Protein AF-A0A932PUM2-F1 (afdb_monomer)

Secondary structure (DSSP, 8-state):
-B-TTSPBEEE-B----HHHHHHHHHH-TT---S-TT-BS--S--PPPHHHHHHHHHHHHHHHTS-HHHHHHHTS-GGGTTS----HHHHHHHHHHHH-S--EEE---EEE--SSS--HHHHHHTT-SEEE--HHHHHHHHTT-

Foldseek 3Di:
DAPPVRQDEQAWDQDDDPLAQQLLCQQPVVQHDLDNRTALPDPDDDDDPVLVVVSQVRSCVVPVDGNVVSSVVSFDPVCPVPCNHDPRRNSVSSCVVPHPSYDYDHFAEEEDLDPDDDVVVVVVVPGPYYHYDVVSPVVVVVVD

Sequence (144 aa):
FMNGMGIPYFTIGTNDTKEYFDHAAKVLPELHRVRKEESGIVHHMLFQRVILEDLFALISQQHHCLPWQALCRCIDLQEIYKSCLSEYELYFNFVALRTAQRIPRRLRWTEVIPEVPDPKLYKRLGYDFIASQEWYRKWCKDRA

Structure (mmCIF, N/CA/C/O backbone):
data_AF-A0A932PUM2-F1
#
_entry.id   AF-A0A932PUM2-F1
#
loop_
_atom_site.group_PDB
_atom_site.id
_atom_site.type_symbol
_atom_site.label_atom_id
_atom_site.label_alt_id
_atom_site.label_comp_id
_atom_site.label_asym_id
_atom_site.label_entity_id
_atom_site.label_seq_id
_atom_site.pdbx_PDB_ins_code
_atom_site.Cartn_x
_atom_site.Cartn_y
_atom_site.Cartn_z
_atom_site.occupancy
_atom_site.B_iso_or_equiv
_atom_site.auth_seq_id
_atom_site.auth_comp_id
_atom_site.auth_asym_id
_atom_site.auth_atom_id
_atom_site.pdbx_PDB_model_num
ATOM 1 N N . PHE A 1 1 ? -1.808 -8.614 -16.681 1.00 69.38 1 PHE A N 1
ATOM 2 C CA . PHE A 1 1 ? -1.960 -8.167 -15.280 1.00 69.38 1 PHE A CA 1
ATOM 3 C C . PHE A 1 1 ? -2.730 -9.149 -14.412 1.00 69.38 1 PHE A C 1
ATOM 5 O O . PHE A 1 1 ? -2.469 -9.201 -13.221 1.00 69.38 1 PHE A O 1
ATOM 12 N N . MET A 1 2 ? -3.609 -9.966 -14.991 1.00 77.75 2 MET A N 1
ATOM 13 C CA . MET A 1 2 ? -4.204 -11.127 -14.330 1.00 77.75 2 MET A CA 1
ATOM 14 C C . MET A 1 2 ? -3.733 -12.413 -15.020 1.00 77.75 2 MET A C 1
ATOM 16 O O . MET A 1 2 ? -3.186 -12.344 -16.126 1.00 77.75 2 MET A O 1
ATOM 20 N N . ASN A 1 3 ? -3.902 -13.562 -14.371 1.00 79.31 3 ASN A N 1
ATOM 21 C CA . ASN A 1 3 ? -3.772 -14.867 -15.018 1.00 79.31 3 ASN A CA 1
ATOM 22 C C . ASN A 1 3 ? -5.046 -15.206 -15.826 1.00 79.31 3 ASN A C 1
ATOM 24 O O . ASN A 1 3 ? -6.008 -14.438 -15.835 1.00 79.31 3 ASN A O 1
ATOM 28 N N . GLY A 1 4 ? -5.073 -16.370 -16.483 1.00 81.19 4 GLY A N 1
ATOM 29 C CA . GLY A 1 4 ? -6.238 -16.832 -17.256 1.00 81.19 4 GLY A CA 1
ATOM 30 C C . GLY A 1 4 ? -7.522 -17.056 -16.439 1.00 81.19 4 GLY A C 1
ATOM 31 O O . GLY A 1 4 ? -8.572 -17.275 -17.026 1.00 81.19 4 GLY A O 1
ATOM 32 N N . MET A 1 5 ? -7.449 -16.978 -15.106 1.00 80.19 5 MET A N 1
ATOM 33 C CA . MET A 1 5 ? -8.583 -17.098 -14.182 1.00 80.19 5 MET A CA 1
ATOM 34 C C . MET A 1 5 ? -9.028 -15.740 -13.608 1.00 80.19 5 MET A C 1
ATOM 36 O O . MET A 1 5 ? -9.852 -15.703 -12.702 1.00 80.19 5 MET A O 1
ATOM 40 N N . GLY A 1 6 ? -8.465 -14.621 -14.079 1.00 75.94 6 GLY A N 1
ATOM 41 C CA . GLY A 1 6 ? -8.797 -13.284 -13.571 1.00 75.94 6 GLY A CA 1
ATOM 42 C C . GLY A 1 6 ? -8.134 -12.921 -12.235 1.00 75.94 6 GLY A C 1
ATOM 43 O O . GLY A 1 6 ? -8.404 -11.854 -11.694 1.00 75.94 6 GLY A O 1
ATOM 44 N N . ILE A 1 7 ? -7.228 -13.754 -11.709 1.00 75.00 7 ILE A N 1
ATOM 45 C CA . ILE A 1 7 ? -6.497 -13.450 -10.470 1.00 75.00 7 ILE A CA 1
ATOM 46 C C . ILE A 1 7 ? -5.353 -12.480 -10.791 1.00 75.00 7 ILE A C 1
ATOM 48 O O . ILE A 1 7 ? -4.534 -12.789 -11.667 1.00 75.00 7 ILE A O 1
ATOM 52 N N . PRO A 1 8 ? -5.248 -11.325 -10.112 1.00 76.25 8 PRO A N 1
ATOM 53 C CA . PRO A 1 8 ? -4.204 -10.355 -10.398 1.00 76.25 8 PRO A CA 1
ATOM 54 C C . PRO A 1 8 ? -2.823 -10.822 -9.938 1.00 76.25 8 PRO A C 1
ATOM 56 O O . PRO A 1 8 ? -2.639 -11.418 -8.873 1.00 76.25 8 PRO A O 1
ATOM 59 N N . TYR A 1 9 ? -1.828 -10.485 -10.753 1.00 79.25 9 TYR A N 1
ATOM 60 C CA . TYR A 1 9 ? -0.428 -10.562 -10.377 1.00 79.25 9 TYR A CA 1
ATOM 61 C C . TYR A 1 9 ? -0.049 -9.323 -9.576 1.00 79.25 9 TYR A C 1
ATOM 63 O O . TYR A 1 9 ? -0.185 -8.198 -10.060 1.00 79.25 9 TYR A O 1
ATOM 71 N N . PHE A 1 10 ? 0.481 -9.544 -8.379 1.00 80.06 10 PHE A N 1
ATOM 72 C CA . PHE A 1 10 ? 1.031 -8.483 -7.547 1.00 80.06 10 PHE A CA 1
ATOM 73 C C . PHE A 1 10 ? 2.524 -8.394 -7.798 1.00 80.06 10 PHE A C 1
ATOM 75 O O . PHE A 1 10 ? 3.262 -9.332 -7.488 1.00 80.06 10 PHE A O 1
ATOM 82 N N . THR A 1 11 ? 2.974 -7.275 -8.356 1.00 85.94 11 THR A N 1
ATOM 83 C CA . THR A 1 11 ? 4.398 -6.960 -8.311 1.00 85.94 11 THR A CA 1
ATOM 84 C C . THR A 1 11 ? 4.798 -6.764 -6.857 1.00 85.94 11 THR A C 1
ATOM 86 O O . THR A 1 11 ? 4.019 -6.248 -6.060 1.00 85.94 11 THR A O 1
ATOM 89 N N . ILE A 1 12 ? 5.998 -7.219 -6.512 1.00 87.19 12 ILE A N 1
ATOM 90 C CA . ILE A 1 12 ? 6.546 -7.068 -5.168 1.00 87.19 12 ILE A CA 1
ATOM 91 C C . ILE A 1 12 ? 7.853 -6.290 -5.238 1.00 87.19 12 ILE A C 1
ATOM 93 O O . ILE A 1 12 ? 8.678 -6.523 -6.126 1.00 87.19 12 ILE A O 1
ATOM 97 N N . GLY A 1 13 ? 7.993 -5.335 -4.328 1.00 86.69 13 GLY A N 1
ATOM 98 C CA . GLY A 1 13 ? 9.227 -4.615 -4.057 1.00 86.69 13 GLY A CA 1
ATOM 99 C C . GLY A 1 13 ? 9.964 -5.255 -2.886 1.00 86.69 13 GLY A C 1
ATOM 100 O O . GLY A 1 13 ? 9.512 -6.248 -2.309 1.00 86.69 13 GLY A O 1
ATOM 101 N N . THR A 1 14 ? 11.093 -4.661 -2.519 1.00 85.19 14 THR A N 1
ATOM 102 C CA . THR A 1 14 ? 11.922 -5.094 -1.379 1.00 85.19 14 THR A CA 1
ATOM 103 C C . THR A 1 14 ? 12.139 -3.980 -0.360 1.00 85.19 14 THR A C 1
ATOM 105 O O . THR A 1 14 ? 12.938 -4.133 0.558 1.00 85.19 14 THR A O 1
ATOM 108 N N . ASN A 1 15 ? 11.464 -2.843 -0.532 1.00 83.94 15 ASN A N 1
ATOM 109 C CA . ASN A 1 15 ? 11.595 -1.689 0.342 1.00 83.94 15 ASN A CA 1
ATOM 110 C C . ASN A 1 15 ? 11.168 -2.027 1.784 1.00 83.94 15 ASN A C 1
ATOM 112 O O . ASN A 1 15 ? 10.349 -2.915 2.036 1.00 83.94 15 ASN A O 1
ATOM 116 N N . ASP A 1 16 ? 11.765 -1.324 2.740 1.00 84.69 16 ASP A N 1
ATOM 117 C CA . ASP A 1 16 ? 11.476 -1.448 4.168 1.00 84.69 16 ASP A CA 1
ATOM 118 C C . ASP A 1 16 ? 11.442 -0.052 4.783 1.00 84.69 16 ASP A C 1
ATOM 120 O O . ASP A 1 16 ? 12.452 0.471 5.246 1.00 84.69 16 ASP A O 1
ATOM 124 N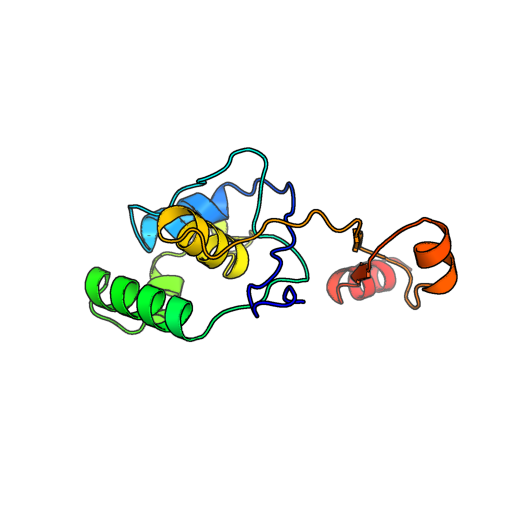 N . THR A 1 17 ? 10.284 0.594 4.688 1.00 87.94 17 THR A N 1
ATOM 125 C CA . THR A 1 17 ? 10.072 1.935 5.236 1.00 87.94 17 THR A CA 1
ATOM 126 C C . THR A 1 17 ? 9.240 1.793 6.499 1.00 87.94 17 THR A C 1
ATOM 128 O O . THR A 1 17 ? 8.028 1.585 6.430 1.00 87.94 17 THR A O 1
ATOM 131 N N . LYS A 1 18 ? 9.909 1.862 7.653 1.00 89.75 18 LYS A N 1
ATOM 132 C CA . LYS A 1 18 ? 9.306 1.632 8.971 1.00 89.75 18 LYS A CA 1
ATOM 133 C C . LYS A 1 18 ? 8.100 2.541 9.217 1.00 89.75 18 LYS A C 1
ATOM 135 O O . LYS A 1 18 ? 7.083 2.072 9.723 1.00 89.75 18 LYS A O 1
ATOM 140 N N . GLU A 1 19 ? 8.203 3.796 8.794 1.00 91.44 19 GLU A N 1
ATOM 141 C CA . GLU A 1 19 ? 7.178 4.829 8.950 1.00 91.44 19 GLU A CA 1
ATOM 142 C C . GLU A 1 19 ? 5.823 4.400 8.358 1.00 91.44 19 GLU A C 1
ATOM 144 O O . GLU A 1 19 ? 4.771 4.658 8.940 1.00 91.44 19 GLU A O 1
ATOM 149 N N . TYR A 1 20 ? 5.820 3.650 7.249 1.00 92.44 20 TYR A N 1
ATOM 1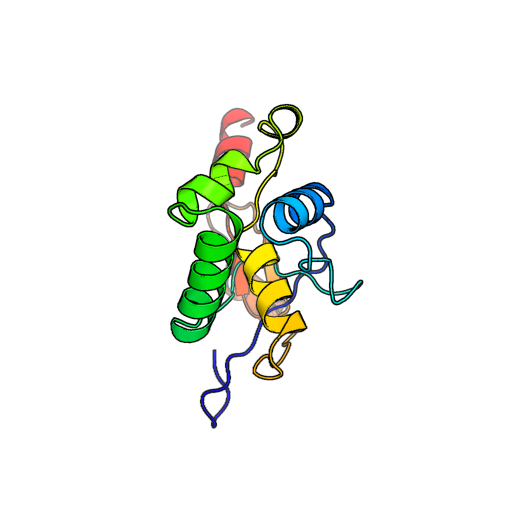50 C CA . TYR A 1 20 ? 4.578 3.138 6.663 1.00 92.44 20 TYR A CA 1
ATOM 151 C C . TYR A 1 20 ? 3.894 2.089 7.534 1.00 92.44 20 TYR A C 1
ATOM 153 O O . TYR A 1 20 ? 2.666 2.051 7.590 1.00 92.44 20 TYR A O 1
ATOM 161 N N . PHE A 1 21 ? 4.664 1.231 8.203 1.00 92.19 21 PHE A N 1
ATOM 162 C CA . PHE A 1 21 ? 4.105 0.210 9.088 1.00 92.19 21 PHE A CA 1
ATOM 163 C C . PHE A 1 21 ? 3.630 0.819 10.404 1.00 92.19 21 PHE A C 1
ATOM 165 O O . PHE A 1 21 ? 2.574 0.433 10.902 1.00 92.19 21 PHE A O 1
ATOM 172 N N . ASP A 1 22 ? 4.361 1.803 10.928 1.00 92.7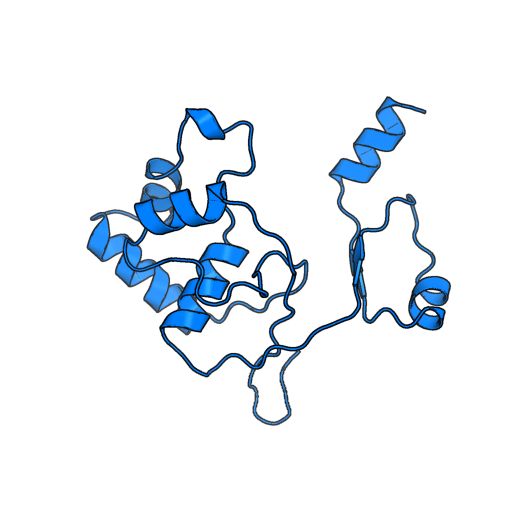5 22 ASP A N 1
ATOM 173 C CA . ASP A 1 22 ? 3.946 2.556 12.111 1.00 92.75 22 ASP A CA 1
ATOM 174 C C . ASP A 1 22 ? 2.632 3.306 11.846 1.00 92.75 22 ASP A C 1
ATOM 176 O O . ASP A 1 22 ? 1.712 3.270 12.667 1.00 92.75 22 ASP A O 1
ATOM 180 N N . HIS A 1 23 ? 2.507 3.940 10.675 1.00 95.31 23 HIS A N 1
ATOM 181 C CA . HIS A 1 23 ? 1.264 4.573 10.236 1.00 95.31 23 HIS A CA 1
ATOM 182 C C . HIS A 1 23 ? 0.129 3.559 10.063 1.00 95.31 23 HIS A C 1
ATOM 184 O O . HIS A 1 23 ? -0.949 3.746 10.628 1.00 95.31 23 HIS A O 1
ATOM 190 N N . ALA A 1 24 ? 0.375 2.454 9.353 1.00 95.00 24 ALA A N 1
ATOM 191 C CA . ALA A 1 24 ? -0.626 1.414 9.130 1.00 95.00 24 ALA A CA 1
ATOM 192 C C . ALA A 1 24 ? -1.167 0.835 10.447 1.00 95.00 24 ALA A C 1
ATOM 194 O O . ALA A 1 24 ? -2.379 0.673 10.571 1.00 95.00 24 ALA A O 1
ATOM 195 N N . ALA A 1 25 ? -0.307 0.612 11.445 1.00 95.19 25 ALA A N 1
ATOM 196 C CA . ALA A 1 25 ? -0.706 0.124 12.765 1.00 95.19 25 ALA A CA 1
ATOM 197 C C . ALA A 1 25 ? -1.556 1.143 13.551 1.00 95.19 25 ALA A C 1
ATOM 199 O O . ALA A 1 25 ? -2.438 0.756 14.317 1.00 95.19 25 ALA A O 1
ATOM 200 N N . LYS A 1 26 ? -1.341 2.452 13.350 1.00 96.12 26 LYS A N 1
ATOM 201 C CA . LYS A 1 26 ? -2.219 3.503 13.903 1.00 96.12 26 LYS A CA 1
ATOM 202 C C . LYS A 1 26 ? -3.591 3.518 13.212 1.00 96.12 26 LYS A C 1
ATOM 204 O O . LYS A 1 26 ? -4.586 3.858 13.850 1.00 96.12 26 LYS A O 1
ATOM 209 N N . VAL A 1 27 ? -3.649 3.170 11.923 1.00 97.06 27 VAL 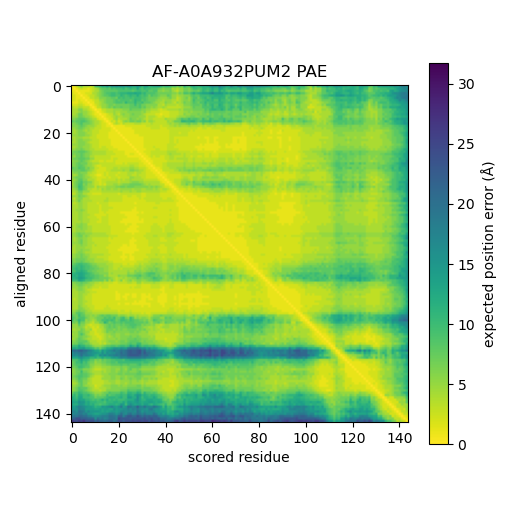A N 1
ATOM 210 C CA . VAL A 1 27 ? -4.891 3.108 11.131 1.00 97.06 27 VAL A CA 1
ATOM 211 C C . VAL A 1 27 ? -5.703 1.855 11.468 1.00 97.06 27 VAL A C 1
ATOM 213 O O . VAL A 1 27 ? -6.895 1.957 11.742 1.00 97.06 27 VAL A O 1
ATOM 216 N N . LEU A 1 28 ? -5.078 0.683 11.474 1.00 97.00 28 LEU A N 1
ATOM 217 C CA . LEU A 1 28 ? -5.683 -0.594 11.848 1.00 97.00 28 LEU A CA 1
ATOM 218 C C . LEU A 1 28 ? -4.635 -1.400 12.636 1.00 97.00 28 LEU A C 1
ATOM 220 O O . LEU A 1 28 ? -3.646 -1.820 12.035 1.00 97.00 28 LEU A O 1
ATOM 224 N N . PRO A 1 29 ? -4.811 -1.624 13.954 1.00 95.19 29 PRO A N 1
ATOM 225 C CA . PRO A 1 29 ? -3.788 -2.241 14.806 1.00 95.19 29 PRO A CA 1
ATOM 226 C C . PRO A 1 29 ? -3.319 -3.632 14.369 1.00 95.19 29 PRO A C 1
ATOM 228 O O . PRO A 1 29 ? -2.202 -4.034 14.694 1.00 95.19 29 PRO A O 1
ATOM 231 N N . GLU A 1 30 ? -4.145 -4.385 13.641 1.00 93.12 30 GLU A N 1
ATOM 232 C CA . GLU A 1 30 ? -3.756 -5.686 13.101 1.00 93.12 30 GLU A CA 1
ATOM 233 C C . GLU A 1 30 ? -2.828 -5.593 11.882 1.00 93.12 30 GLU A C 1
ATOM 235 O O . GLU A 1 30 ? -2.191 -6.588 11.521 1.00 93.12 30 GLU A O 1
ATOM 240 N N . LEU A 1 31 ? -2.745 -4.430 11.227 1.00 93.50 31 LEU A N 1
ATOM 241 C CA . LEU A 1 31 ? -1.886 -4.241 10.067 1.00 93.50 31 LEU A CA 1
ATOM 242 C C . LEU A 1 31 ? -0.433 -4.087 10.499 1.00 93.50 31 LEU A C 1
ATOM 244 O O . LEU A 1 31 ? -0.028 -3.134 11.156 1.00 93.50 31 LEU A O 1
ATOM 248 N N . HIS A 1 32 ? 0.362 -5.048 10.058 1.00 92.00 32 HIS A N 1
ATOM 249 C CA . HIS A 1 32 ? 1.799 -5.106 10.239 1.00 92.00 32 HIS A CA 1
ATOM 250 C C . HIS A 1 32 ? 2.427 -5.665 8.965 1.00 92.00 32 HIS A C 1
ATOM 252 O O . HIS A 1 32 ? 1.733 -6.155 8.069 1.00 92.00 32 HIS A O 1
ATOM 258 N N . ARG A 1 33 ? 3.757 -5.623 8.884 1.00 91.19 33 ARG A N 1
ATOM 259 C CA . ARG A 1 33 ? 4.479 -6.254 7.783 1.00 91.19 33 ARG A CA 1
ATOM 260 C C . ARG A 1 33 ? 4.268 -7.771 7.812 1.00 91.19 33 ARG A C 1
ATOM 262 O O . ARG A 1 33 ? 4.885 -8.465 8.615 1.00 91.19 33 ARG A O 1
ATOM 269 N N . VAL A 1 34 ? 3.440 -8.290 6.905 1.00 90.38 34 VAL A N 1
ATOM 270 C CA . VAL A 1 34 ? 3.079 -9.723 6.880 1.00 90.38 34 VAL A CA 1
ATOM 271 C C . VAL A 1 34 ? 4.224 -10.583 6.338 1.00 90.38 34 VAL A C 1
ATOM 273 O O . VAL A 1 34 ? 4.418 -11.720 6.765 1.00 90.38 34 VAL A O 1
ATOM 276 N N . ARG A 1 35 ? 5.004 -10.058 5.382 1.00 87.75 35 ARG A N 1
ATOM 277 C CA . ARG A 1 35 ? 6.147 -10.765 4.782 1.00 87.75 35 ARG A CA 1
ATOM 278 C C . ARG A 1 35 ? 7.399 -9.899 4.796 1.00 87.75 35 ARG A C 1
ATOM 280 O O . ARG A 1 35 ? 7.429 -8.828 4.198 1.00 87.75 35 ARG A O 1
ATOM 287 N N . LYS A 1 36 ? 8.454 -10.392 5.449 1.00 87.31 36 LYS A N 1
ATOM 288 C CA . LYS A 1 36 ? 9.703 -9.647 5.678 1.00 87.31 36 LYS A CA 1
ATOM 289 C C . LYS A 1 36 ? 10.447 -9.275 4.391 1.00 87.31 36 LYS A C 1
ATOM 291 O O . LYS A 1 36 ? 11.069 -8.228 4.333 1.00 87.31 36 LYS A O 1
ATOM 296 N N . GLU A 1 37 ? 10.371 -10.118 3.365 1.00 88.50 37 GLU A N 1
ATOM 297 C CA . GLU A 1 37 ? 11.108 -9.931 2.104 1.00 88.50 37 GLU A CA 1
ATOM 298 C C . GLU A 1 37 ? 10.278 -9.286 0.990 1.00 88.50 37 GLU A C 1
ATOM 300 O O . GLU A 1 37 ? 10.755 -9.138 -0.134 1.00 88.50 37 GLU A O 1
ATOM 305 N N . GLU A 1 38 ? 9.019 -8.950 1.267 1.00 90.00 38 GLU A N 1
ATOM 306 C CA . GLU A 1 38 ? 8.112 -8.401 0.266 1.00 90.00 38 GLU A CA 1
ATOM 307 C C . GLU A 1 38 ? 7.605 -7.035 0.719 1.00 90.00 38 GLU A C 1
ATOM 309 O O . GLU A 1 38 ? 7.425 -6.791 1.913 1.00 90.00 38 GLU A O 1
ATOM 314 N N . SER A 1 39 ? 7.394 -6.145 -0.241 1.00 90.50 39 SER A N 1
ATOM 315 C CA . SER A 1 39 ? 6.804 -4.829 -0.031 1.00 90.50 39 SER A CA 1
ATOM 316 C C . SER A 1 39 ? 5.814 -4.520 -1.145 1.00 90.50 39 SER A C 1
ATOM 318 O O . SER A 1 39 ? 5.982 -4.952 -2.293 1.00 90.50 39 SER A O 1
ATOM 320 N N . GLY A 1 40 ? 4.781 -3.769 -0.781 1.00 89.75 40 GLY A N 1
ATOM 321 C CA . GLY A 1 40 ? 3.814 -3.193 -1.697 1.00 89.75 40 GLY A CA 1
ATOM 322 C C . GLY A 1 40 ? 4.312 -1.941 -2.415 1.00 89.75 40 GLY A C 1
ATOM 323 O O . GLY A 1 40 ? 3.641 -1.485 -3.331 1.00 89.75 40 GLY A O 1
ATOM 324 N N . ILE A 1 41 ? 5.472 -1.389 -2.055 1.00 88.50 41 ILE A N 1
ATOM 325 C CA . ILE A 1 41 ? 6.069 -0.230 -2.731 1.00 88.50 41 ILE A CA 1
ATOM 326 C C . ILE A 1 41 ? 6.570 -0.670 -4.107 1.00 88.50 41 ILE A C 1
ATOM 328 O O . ILE A 1 41 ? 7.698 -1.134 -4.288 1.00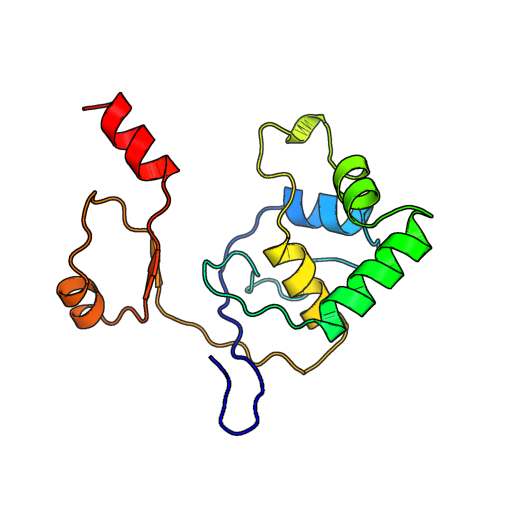 88.50 41 ILE A O 1
ATOM 332 N N . VAL A 1 42 ? 5.681 -0.559 -5.086 1.00 86.19 42 VAL A N 1
ATOM 333 C CA . VAL A 1 42 ? 5.918 -0.880 -6.489 1.00 86.19 42 VAL A CA 1
ATOM 334 C C . VAL A 1 42 ? 5.164 0.112 -7.359 1.00 86.19 42 VAL A C 1
ATOM 336 O O . VAL A 1 42 ? 4.097 0.591 -6.994 1.00 86.19 42 VAL A O 1
ATOM 339 N N . HIS A 1 43 ? 5.666 0.353 -8.566 1.00 79.81 43 HIS A N 1
ATOM 340 C CA . HIS A 1 43 ? 4.977 1.201 -9.553 1.00 79.81 43 HIS A CA 1
ATOM 341 C C . HIS A 1 43 ? 3.814 0.505 -10.258 1.00 79.81 43 HIS A C 1
ATOM 343 O O . HIS A 1 43 ? 3.197 1.067 -11.158 1.00 79.81 43 HIS A O 1
ATOM 349 N N . HIS A 1 44 ? 3.547 -0.750 -9.904 1.00 82.69 44 HIS A N 1
ATOM 350 C CA . HIS A 1 44 ? 2.545 -1.555 -10.571 1.00 82.69 44 HIS A CA 1
ATOM 351 C C . HIS A 1 44 ? 1.831 -2.485 -9.581 1.00 82.69 44 HIS A C 1
ATOM 353 O O . HIS A 1 44 ? 2.299 -3.584 -9.274 1.00 82.69 44 HIS A O 1
ATOM 359 N N . MET A 1 45 ? 0.661 -2.054 -9.112 1.00 85.69 45 MET A N 1
ATOM 360 C CA . MET A 1 45 ? -0.243 -2.856 -8.292 1.00 85.69 45 MET A CA 1
ATOM 361 C C . MET A 1 45 ? -1.687 -2.611 -8.721 1.00 85.69 45 MET A C 1
ATOM 363 O O . MET A 1 45 ? -2.096 -1.471 -8.921 1.00 85.69 45 MET A O 1
ATOM 367 N N . LEU A 1 46 ? -2.461 -3.687 -8.866 1.00 85.94 46 LEU A N 1
ATOM 368 C CA . LEU A 1 46 ? -3.889 -3.586 -9.142 1.00 85.94 46 LEU A CA 1
ATOM 369 C C . LEU A 1 46 ? -4.675 -3.573 -7.834 1.00 85.94 46 LEU A C 1
ATOM 371 O O . LEU A 1 46 ? -4.643 -4.547 -7.081 1.00 85.94 46 LEU A O 1
ATOM 375 N N . PHE A 1 47 ? -5.431 -2.502 -7.614 1.00 89.12 47 PHE A N 1
ATOM 376 C CA . PHE A 1 47 ? -6.404 -2.434 -6.535 1.00 89.12 47 PHE A CA 1
ATOM 377 C C . PHE A 1 47 ? -7.723 -3.072 -6.965 1.00 89.12 47 PHE A C 1
ATOM 379 O O . PHE A 1 47 ? -8.292 -2.742 -8.005 1.00 89.12 47 PHE A O 1
ATOM 386 N N . GLN A 1 48 ? -8.225 -3.981 -6.140 1.00 87.75 48 GLN A N 1
ATOM 387 C CA . GLN A 1 48 ? -9.549 -4.564 -6.302 1.00 87.75 48 GLN A CA 1
ATOM 388 C C . GLN A 1 48 ? -10.563 -3.786 -5.472 1.00 87.75 48 GLN A C 1
ATOM 390 O O . GLN A 1 48 ? -10.392 -3.638 -4.261 1.00 87.75 48 GLN A O 1
ATOM 395 N N . ARG A 1 49 ? -11.643 -3.3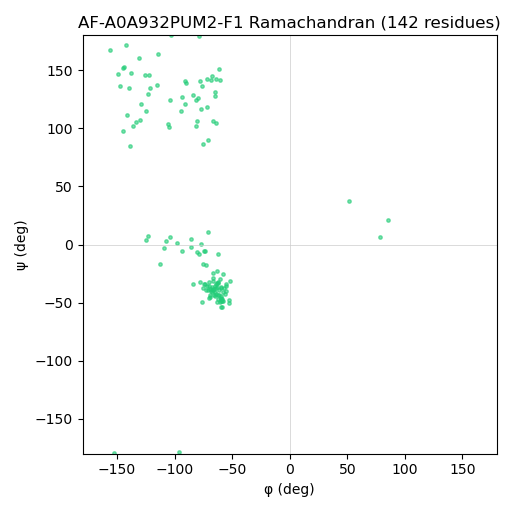47 -6.123 1.00 92.25 49 ARG A N 1
ATOM 396 C CA . ARG A 1 49 ? -12.706 -2.558 -5.494 1.00 92.25 49 ARG A CA 1
ATOM 397 C C . ARG A 1 49 ? -13.265 -3.215 -4.229 1.00 92.25 49 ARG A C 1
ATOM 399 O O . ARG A 1 49 ? -13.300 -2.557 -3.204 1.00 92.25 49 ARG A O 1
ATOM 406 N N . VAL A 1 50 ? -13.633 -4.496 -4.289 1.00 91.88 50 VAL A N 1
ATOM 407 C CA . VAL A 1 50 ? -14.227 -5.212 -3.142 1.00 91.88 50 VAL A CA 1
ATOM 408 C C . VAL A 1 50 ? -13.294 -5.244 -1.927 1.00 91.88 50 VAL A C 1
ATOM 410 O O . VAL A 1 50 ? -13.723 -5.035 -0.804 1.00 91.88 50 VAL A O 1
ATOM 413 N N . ILE A 1 51 ? -11.986 -5.392 -2.158 1.00 92.81 51 ILE A N 1
ATOM 414 C CA . ILE A 1 51 ? -10.982 -5.377 -1.087 1.00 92.81 51 ILE A CA 1
ATOM 415 C C . ILE A 1 51 ? -10.828 -3.964 -0.506 1.00 92.81 51 ILE A C 1
ATOM 417 O O . ILE A 1 51 ? -10.654 -3.810 0.700 1.00 92.81 51 ILE A O 1
ATOM 421 N N . LEU A 1 52 ? -10.876 -2.927 -1.351 1.00 95.25 52 LEU A N 1
ATOM 422 C CA . LEU A 1 52 ? -10.848 -1.539 -0.886 1.00 95.25 52 LEU A CA 1
ATOM 423 C C . LEU A 1 52 ? -12.095 -1.188 -0.070 1.00 95.25 52 LEU A C 1
ATOM 425 O O . LEU A 1 52 ? -11.970 -0.513 0.945 1.00 95.25 52 LEU A O 1
ATOM 429 N N . GLU A 1 53 ? -13.273 -1.647 -0.493 1.00 96.81 53 GLU A N 1
ATOM 430 C CA . GLU A 1 53 ? -14.526 -1.464 0.245 1.00 96.81 53 GLU A CA 1
ATOM 431 C C . GLU A 1 53 ? -14.434 -2.101 1.639 1.00 96.81 53 GLU A C 1
ATOM 433 O O . GLU A 1 53 ? -14.734 -1.426 2.624 1.00 96.81 53 GLU A O 1
ATOM 438 N N . ASP A 1 54 ? -13.916 -3.329 1.743 1.00 96.50 54 ASP A N 1
ATOM 439 C CA . ASP A 1 54 ? -13.684 -4.001 3.030 1.00 96.50 54 ASP A CA 1
ATOM 440 C C . ASP A 1 54 ? -12.667 -3.252 3.909 1.00 96.50 54 ASP A C 1
ATOM 442 O O . ASP A 1 54 ? -12.909 -3.025 5.098 1.00 96.50 54 ASP A O 1
ATOM 446 N N . LEU A 1 55 ? -11.531 -2.834 3.335 1.00 97.19 55 LEU A N 1
ATOM 447 C CA . LEU A 1 55 ? -10.511 -2.048 4.040 1.00 97.19 55 LEU A CA 1
ATOM 448 C C . LEU A 1 55 ? -11.109 -0.749 4.590 1.00 97.19 55 LEU A C 1
ATOM 450 O O . LEU A 1 55 ? -10.922 -0.415 5.759 1.00 97.19 55 LEU A O 1
ATOM 454 N N . PHE A 1 56 ? -11.843 -0.016 3.759 1.00 98.12 56 PHE A N 1
ATOM 455 C CA . PHE A 1 56 ? -12.447 1.256 4.133 1.00 98.12 56 PHE A CA 1
ATOM 456 C C . PHE A 1 56 ? -13.558 1.094 5.165 1.00 98.12 56 PHE A C 1
ATOM 458 O O . PHE A 1 56 ? -13.629 1.908 6.086 1.00 98.12 56 PHE A O 1
ATOM 465 N N . ALA A 1 57 ? -14.371 0.042 5.073 1.00 98.25 57 ALA A N 1
ATOM 466 C CA . ALA A 1 57 ? -15.377 -0.266 6.084 1.00 98.25 57 ALA A CA 1
ATOM 467 C C . ALA A 1 57 ? -14.735 -0.487 7.462 1.00 98.25 57 ALA A C 1
ATOM 469 O O . ALA A 1 57 ? -15.193 0.092 8.449 1.00 98.25 57 ALA A O 1
ATOM 470 N N . LEU A 1 58 ? -13.634 -1.243 7.524 1.00 98.06 58 LEU A N 1
ATOM 471 C CA . LEU A 1 58 ? -12.897 -1.489 8.768 1.00 98.06 58 LEU A CA 1
ATOM 472 C C . LEU A 1 58 ? -12.264 -0.213 9.333 1.00 98.06 58 LEU A C 1
ATOM 474 O O . LEU A 1 58 ? -12.391 0.051 10.528 1.00 98.06 58 LEU A O 1
ATOM 478 N N . ILE A 1 59 ? -11.643 0.615 8.488 1.00 98.31 59 ILE A N 1
ATOM 479 C CA . ILE A 1 59 ? -11.092 1.911 8.917 1.00 98.31 59 ILE A CA 1
ATOM 480 C C . ILE A 1 59 ? -12.206 2.802 9.483 1.00 98.31 59 ILE A C 1
ATOM 482 O O . ILE A 1 59 ? -12.055 3.388 10.557 1.00 98.31 59 ILE A O 1
ATOM 486 N N . SER A 1 60 ? -13.342 2.896 8.790 1.00 98.38 60 SER A N 1
ATOM 487 C CA . SER A 1 60 ? -14.478 3.692 9.254 1.00 98.38 60 SER A CA 1
ATOM 488 C C . SER A 1 60 ? -15.075 3.165 10.554 1.00 98.38 60 SER A C 1
ATOM 490 O O . SER A 1 60 ? -15.446 3.967 11.410 1.00 98.38 60 SER A O 1
ATOM 492 N N . GLN A 1 61 ? -15.136 1.845 10.732 1.00 98.25 61 GLN A N 1
ATOM 493 C CA . GLN A 1 61 ? -15.588 1.227 11.975 1.00 98.25 61 GLN A CA 1
ATOM 494 C C . GLN A 1 61 ? -14.640 1.536 13.140 1.00 98.25 61 GLN A C 1
ATOM 496 O O . GLN A 1 61 ? -15.114 1.886 14.217 1.00 98.25 61 GLN A O 1
ATOM 501 N N . GLN A 1 62 ? -13.326 1.443 12.921 1.00 98.25 62 GLN A N 1
ATOM 502 C CA . GLN A 1 62 ? -12.300 1.681 13.940 1.00 98.25 62 GLN A CA 1
ATOM 503 C C . GLN A 1 62 ? -12.251 3.147 14.402 1.00 98.25 62 GLN A C 1
ATOM 505 O O . GLN A 1 62 ? -12.049 3.419 15.582 1.00 98.25 62 GLN A O 1
ATOM 510 N N . HIS A 1 63 ? -12.412 4.098 13.476 1.00 98.12 63 HIS A N 1
ATOM 511 C CA . HIS A 1 63 ? -12.189 5.529 13.742 1.00 98.12 63 HIS A CA 1
ATOM 512 C C . HIS A 1 63 ? -13.462 6.373 13.784 1.00 98.12 63 HIS A C 1
ATOM 514 O O . HIS A 1 63 ? -13.384 7.584 14.000 1.00 98.12 63 HIS A O 1
ATOM 520 N N . HIS A 1 64 ? -14.623 5.767 13.526 1.00 98.06 64 HIS A N 1
ATOM 521 C CA . HIS A 1 64 ? -15.928 6.434 13.480 1.00 98.06 64 HIS A CA 1
ATOM 522 C C . HIS A 1 64 ? -15.953 7.681 12.573 1.00 98.06 64 HIS A C 1
ATOM 524 O O . HIS A 1 64 ? -16.567 8.699 12.894 1.00 98.06 64 HIS A O 1
ATOM 530 N N . CYS A 1 65 ? -15.249 7.629 11.440 1.00 98.31 65 CYS A N 1
ATOM 531 C CA . CYS A 1 65 ? -15.163 8.725 10.473 1.00 98.31 65 CYS A CA 1
ATOM 532 C C . CYS A 1 65 ? -14.895 8.215 9.047 1.00 98.31 65 CYS A C 1
ATOM 534 O O . CYS A 1 65 ? -14.827 7.005 8.807 1.00 98.31 65 CYS A O 1
ATOM 536 N N . LEU A 1 66 ? -14.776 9.127 8.075 1.00 98.31 66 LEU A N 1
ATOM 537 C CA . LEU A 1 66 ? -14.448 8.738 6.702 1.00 98.31 66 LEU A CA 1
ATOM 538 C C . LEU A 1 66 ? -13.009 8.193 6.627 1.00 98.31 66 LEU A C 1
ATOM 540 O O . LEU A 1 66 ? -12.131 8.734 7.303 1.00 98.31 66 LEU A O 1
ATOM 544 N N . PRO A 1 67 ? -12.717 7.198 5.768 1.00 97.88 67 PRO A N 1
ATOM 545 C CA . PRO A 1 67 ? -11.408 6.542 5.746 1.00 97.88 67 PRO A CA 1
ATOM 546 C C . PRO A 1 67 ? -10.237 7.506 5.547 1.00 97.88 67 PRO A C 1
ATOM 548 O O . PRO A 1 67 ? -9.241 7.425 6.257 1.00 97.88 67 PRO A O 1
ATOM 551 N N . TRP A 1 68 ? -10.370 8.480 4.642 1.00 97.31 68 TRP A N 1
ATOM 552 C CA . TRP A 1 68 ? -9.322 9.475 4.403 1.00 97.31 68 TRP A CA 1
ATOM 553 C C . TRP A 1 68 ? -9.035 10.343 5.639 1.00 97.31 68 TRP A C 1
ATOM 555 O O . TRP A 1 68 ? -7.891 10.724 5.866 1.00 97.31 68 TRP A O 1
ATOM 565 N N . GLN A 1 69 ? -10.045 10.620 6.474 1.00 98.31 69 GLN A N 1
ATOM 566 C CA . GLN A 1 69 ? -9.868 11.394 7.706 1.00 98.31 69 GLN A CA 1
ATOM 567 C C . GLN A 1 69 ? -9.063 10.597 8.725 1.00 98.31 69 GLN A C 1
ATOM 569 O O . GLN A 1 69 ? -8.160 11.150 9.349 1.00 98.31 69 GLN A O 1
ATOM 574 N N . ALA A 1 70 ? -9.368 9.307 8.870 1.00 97.81 70 ALA A N 1
ATOM 575 C CA . ALA A 1 70 ? -8.597 8.401 9.711 1.00 97.81 70 ALA A CA 1
ATOM 576 C C . ALA A 1 70 ? -7.143 8.304 9.226 1.00 97.81 70 ALA A C 1
ATOM 578 O O . ALA A 1 70 ? -6.227 8.539 10.010 1.00 97.81 70 ALA A O 1
ATOM 579 N N . LEU A 1 71 ? -6.931 8.078 7.921 1.00 96.69 71 LEU A N 1
ATOM 580 C CA . LEU A 1 71 ? -5.594 8.036 7.317 1.00 96.69 71 LEU A CA 1
ATOM 581 C C . LEU A 1 71 ? -4.784 9.297 7.650 1.00 96.69 71 LEU A C 1
ATOM 583 O O . LEU A 1 71 ? -3.650 9.177 8.110 1.00 96.69 71 LEU A O 1
ATOM 587 N N . CYS A 1 72 ? -5.364 10.492 7.495 1.00 95.25 72 CYS A N 1
ATOM 588 C CA . CYS A 1 72 ? -4.687 11.748 7.826 1.00 95.25 72 CYS A CA 1
ATOM 589 C C . CYS A 1 72 ? -4.437 11.927 9.332 1.00 95.25 72 CYS A C 1
ATOM 591 O O . CYS A 1 72 ? -3.366 12.387 9.715 1.00 95.25 72 CYS A O 1
ATOM 593 N N . ARG A 1 73 ? -5.394 11.569 10.198 1.00 96.19 73 ARG A N 1
ATOM 594 C CA . ARG A 1 73 ? -5.258 11.699 11.665 1.00 96.19 73 ARG A CA 1
ATOM 595 C C . ARG A 1 73 ? -4.192 10.776 12.249 1.00 96.19 73 ARG A C 1
ATOM 597 O O . ARG A 1 73 ? -3.612 11.103 13.278 1.00 96.19 73 ARG A O 1
ATOM 604 N N . CYS A 1 74 ? -3.947 9.640 11.604 1.00 95.94 74 CYS A N 1
ATOM 605 C CA . CYS A 1 74 ? -2.936 8.673 12.019 1.00 95.94 74 CYS A CA 1
ATOM 606 C C . CYS A 1 74 ? -1.509 9.054 11.587 1.00 95.94 74 CYS A C 1
ATOM 608 O O . CYS A 1 74 ? -0.564 8.377 11.995 1.00 95.94 74 CYS A O 1
ATOM 610 N N . ILE A 1 75 ? -1.331 10.115 10.787 1.00 94.19 75 ILE A N 1
ATOM 611 C CA . ILE A 1 75 ? -0.004 10.618 10.406 1.00 94.19 75 ILE A CA 1
ATOM 612 C C . ILE A 1 75 ? 0.723 11.135 11.643 1.00 94.19 75 ILE A C 1
ATOM 614 O O . ILE A 1 75 ? 0.210 11.969 12.389 1.00 94.19 75 ILE A O 1
ATOM 618 N N . ASP A 1 76 ? 1.950 10.654 11.839 1.00 91.38 76 ASP A N 1
ATOM 619 C CA . ASP A 1 76 ? 2.851 11.258 12.806 1.00 91.38 76 ASP A CA 1
ATOM 620 C C . ASP A 1 76 ? 3.342 12.606 12.278 1.00 91.38 76 ASP A C 1
ATOM 622 O O . ASP A 1 76 ? 3.997 12.681 11.236 1.00 91.38 76 ASP A O 1
ATOM 626 N N . LEU A 1 77 ? 3.042 13.687 12.996 1.00 91.12 77 LEU A N 1
ATOM 627 C CA . LEU A 1 77 ? 3.463 15.026 12.588 1.00 91.12 77 LEU A CA 1
ATOM 628 C C . LEU A 1 77 ? 4.991 15.175 12.572 1.00 91.12 77 LEU A C 1
ATOM 630 O O . LEU A 1 77 ? 5.503 16.022 11.842 1.00 91.12 77 LEU A O 1
ATOM 634 N N . GLN A 1 78 ? 5.728 14.344 13.316 1.00 90.31 78 GLN A N 1
ATOM 635 C CA . GLN A 1 78 ? 7.194 14.318 13.256 1.00 90.31 78 GLN A CA 1
ATOM 636 C C . GLN A 1 78 ? 7.719 13.679 11.961 1.00 90.31 78 GLN A C 1
ATOM 638 O O . GLN A 1 78 ? 8.873 13.887 11.586 1.00 90.31 78 GLN A O 1
ATOM 643 N N . GLU A 1 79 ? 6.876 12.927 11.253 1.00 86.38 79 GLU A N 1
ATOM 644 C CA . GLU A 1 79 ? 7.218 12.202 10.029 1.00 86.38 79 GLU A CA 1
ATOM 645 C C . GLU A 1 79 ? 6.607 12.833 8.777 1.00 86.38 79 GLU A C 1
ATOM 647 O O . GLU A 1 79 ? 6.818 12.326 7.682 1.00 86.38 79 GLU A O 1
ATOM 652 N N . ILE A 1 80 ? 5.902 13.963 8.891 1.00 86.19 80 ILE A N 1
ATOM 653 C CA . ILE A 1 80 ? 5.210 14.597 7.755 1.00 86.19 80 ILE A CA 1
ATOM 654 C C . ILE A 1 80 ? 6.155 15.012 6.615 1.00 86.19 80 ILE A C 1
ATOM 656 O O . ILE A 1 80 ? 5.769 15.007 5.451 1.00 86.19 80 ILE A O 1
ATOM 660 N N . TYR A 1 81 ? 7.406 15.344 6.945 1.00 84.19 81 TYR A N 1
ATOM 661 C CA . TYR A 1 81 ? 8.455 15.657 5.967 1.00 84.19 81 TYR A CA 1
ATOM 662 C C . TYR A 1 81 ? 9.192 14.410 5.456 1.00 84.19 81 TYR A C 1
ATOM 664 O O . TYR A 1 81 ? 10.078 14.512 4.607 1.00 84.19 81 TYR A O 1
ATOM 672 N N . LYS A 1 82 ? 8.839 13.235 5.977 1.00 82.38 82 LYS A N 1
ATOM 673 C CA . LYS A 1 82 ? 9.263 11.926 5.490 1.00 82.38 82 LYS A CA 1
ATOM 674 C C . LYS A 1 82 ? 8.123 11.281 4.694 1.00 82.38 82 LYS A C 1
ATOM 676 O O . LYS A 1 82 ? 7.023 11.808 4.555 1.00 82.38 82 LYS A O 1
ATOM 681 N N . SER A 1 83 ? 8.387 10.081 4.196 1.00 81.38 83 SER A N 1
ATOM 682 C CA . SER A 1 83 ? 7.365 9.185 3.663 1.00 81.38 83 SER A CA 1
ATOM 683 C C . SER A 1 83 ? 6.571 8.541 4.810 1.00 81.38 83 SER A C 1
ATOM 685 O O . SER A 1 83 ? 6.917 7.465 5.278 1.00 81.38 83 SER A O 1
ATOM 687 N N . CYS A 1 84 ? 5.526 9.223 5.287 1.00 85.62 84 CYS A N 1
ATOM 688 C CA . CYS A 1 84 ? 4.718 8.818 6.452 1.00 85.62 84 CYS A CA 1
ATOM 689 C C . CYS A 1 84 ? 3.462 7.992 6.122 1.00 85.62 84 CYS A C 1
ATOM 691 O O . CYS A 1 84 ? 2.773 7.536 7.027 1.00 85.62 84 CYS A O 1
ATOM 693 N N . LEU A 1 85 ? 3.142 7.801 4.840 1.00 91.19 85 LEU A N 1
ATOM 694 C CA . LEU A 1 85 ? 1.994 7.023 4.369 1.00 91.19 85 LEU A CA 1
ATOM 695 C C . LEU A 1 85 ? 2.351 6.348 3.044 1.00 91.19 85 LEU A C 1
ATOM 697 O O . LEU A 1 85 ? 2.876 6.993 2.140 1.00 91.19 85 LEU A O 1
ATOM 701 N N . SER A 1 86 ? 1.982 5.075 2.904 1.00 92.06 86 SER A N 1
ATOM 702 C CA . SER A 1 86 ? 1.957 4.386 1.614 1.00 92.06 86 SER A CA 1
ATOM 703 C C . SER A 1 86 ? 0.654 3.616 1.469 1.00 92.06 86 SER A C 1
ATOM 705 O O . SER A 1 86 ? 0.466 2.559 2.069 1.00 92.06 86 SER A O 1
ATOM 707 N N . GLU A 1 87 ? -0.249 4.138 0.640 1.00 92.19 87 GLU A N 1
ATOM 708 C CA . GLU A 1 87 ? -1.495 3.462 0.253 1.00 92.19 87 GLU A CA 1
ATOM 709 C C . GLU A 1 87 ? -1.247 2.073 -0.355 1.00 92.19 87 GLU A C 1
ATOM 711 O O . GLU A 1 87 ? -2.005 1.134 -0.105 1.00 92.19 87 GLU A O 1
ATOM 716 N N . TYR A 1 88 ? -0.140 1.919 -1.085 1.00 91.94 88 TYR A N 1
ATOM 717 C CA . TYR A 1 88 ? 0.277 0.646 -1.658 1.00 91.94 88 TYR A CA 1
ATOM 718 C C . TYR A 1 88 ? 0.719 -0.348 -0.585 1.00 91.94 88 TYR A C 1
ATOM 720 O O . TYR A 1 88 ? 0.311 -1.506 -0.622 1.00 91.94 88 TYR A O 1
ATOM 728 N N . GLU A 1 89 ? 1.530 0.085 0.384 1.00 93.25 89 GLU A N 1
ATOM 729 C CA . GLU A 1 89 ? 1.997 -0.786 1.467 1.00 93.25 89 GLU A CA 1
ATOM 730 C C . GLU A 1 89 ? 0.835 -1.176 2.395 1.00 93.25 89 GLU A C 1
ATOM 732 O O . GLU A 1 89 ? 0.713 -2.344 2.774 1.00 93.25 89 GLU A O 1
ATOM 737 N N . LEU A 1 90 ? -0.067 -0.233 2.685 1.00 94.94 90 LEU A N 1
ATOM 738 C CA . LEU A 1 90 ? -1.284 -0.467 3.461 1.00 94.94 90 LEU A CA 1
ATOM 739 C C . LEU A 1 90 ? -2.167 -1.532 2.793 1.00 94.94 90 LEU A C 1
ATOM 741 O O . LEU A 1 90 ? -2.502 -2.547 3.408 1.00 94.94 90 LEU A O 1
ATOM 745 N N . TYR A 1 91 ? -2.500 -1.338 1.515 1.00 94.31 91 TYR A N 1
ATOM 746 C CA . TYR A 1 91 ? -3.325 -2.279 0.760 1.00 94.31 91 TYR A CA 1
ATOM 747 C C . TYR A 1 91 ? -2.648 -3.641 0.595 1.00 94.31 91 TYR A C 1
ATOM 749 O O . TYR A 1 91 ? -3.285 -4.679 0.772 1.00 94.31 91 TYR A O 1
ATOM 757 N N . PHE A 1 92 ? -1.347 -3.659 0.301 1.00 92.94 92 PHE A N 1
ATOM 758 C CA . PHE A 1 92 ? -0.586 -4.891 0.128 1.00 92.94 92 PHE A CA 1
ATOM 759 C C . PHE A 1 92 ? -0.619 -5.779 1.368 1.00 92.94 92 PHE A C 1
ATOM 761 O O . PHE A 1 92 ? -0.855 -6.986 1.247 1.00 92.94 92 PHE A O 1
ATOM 768 N N . ASN A 1 93 ? -0.398 -5.197 2.549 1.00 93.19 93 ASN A N 1
ATOM 769 C CA . ASN A 1 93 ? -0.422 -5.943 3.805 1.00 93.19 93 ASN A CA 1
ATOM 770 C C . ASN A 1 93 ? -1.851 -6.324 4.209 1.00 93.19 93 ASN A C 1
ATOM 772 O O . ASN A 1 93 ? -2.053 -7.437 4.690 1.00 93.19 93 ASN A O 1
ATOM 776 N N . PHE A 1 94 ? -2.853 -5.490 3.915 1.00 94.94 94 PHE A N 1
ATOM 777 C CA . PHE A 1 94 ? -4.260 -5.852 4.110 1.00 94.94 94 PHE A CA 1
ATOM 778 C C . PHE A 1 94 ? -4.664 -7.085 3.290 1.00 94.94 94 PHE A C 1
ATOM 780 O O . PHE A 1 94 ? -5.216 -8.045 3.832 1.00 94.94 94 PHE A O 1
ATOM 787 N N . VAL A 1 95 ? -4.323 -7.102 1.996 1.00 92.38 95 VAL A N 1
ATOM 788 C CA . VAL A 1 95 ? -4.528 -8.264 1.118 1.00 92.38 95 VAL A CA 1
ATOM 789 C C . VAL A 1 95 ? -3.789 -9.481 1.673 1.00 92.38 95 VAL A C 1
ATOM 791 O O . VAL A 1 95 ? -4.381 -10.551 1.792 1.00 92.38 95 VAL A O 1
ATOM 794 N N . ALA A 1 96 ? -2.513 -9.321 2.041 1.00 90.88 96 ALA A N 1
ATOM 795 C CA . ALA A 1 96 ? -1.677 -10.409 2.548 1.00 90.88 96 ALA A CA 1
ATOM 796 C C . ALA A 1 96 ? -2.236 -11.061 3.818 1.00 90.88 96 ALA A C 1
ATOM 798 O O . ALA A 1 96 ? -2.086 -12.268 3.995 1.00 90.88 96 ALA A O 1
ATOM 799 N N . LEU A 1 97 ? -2.843 -10.257 4.693 1.00 92.38 97 LEU A N 1
ATOM 800 C CA . LEU A 1 97 ? -3.375 -10.699 5.976 1.00 92.38 97 LEU A CA 1
ATOM 801 C C . LEU A 1 97 ? -4.717 -11.429 5.830 1.00 92.38 97 LEU A C 1
ATOM 803 O O . LEU A 1 97 ? -5.013 -12.321 6.620 1.00 92.38 97 LEU A O 1
ATOM 807 N N . ARG A 1 98 ? -5.542 -11.045 4.848 1.00 89.62 98 ARG A N 1
ATOM 808 C CA . ARG A 1 98 ? -6.959 -11.447 4.799 1.00 89.62 98 ARG A CA 1
ATOM 809 C C . ARG A 1 98 ? -7.326 -12.376 3.654 1.00 89.62 98 ARG A C 1
ATOM 811 O O . ARG A 1 98 ? -8.389 -12.990 3.701 1.00 89.62 98 ARG A O 1
ATOM 818 N N . THR A 1 99 ? -6.501 -12.487 2.616 1.00 83.44 99 THR A N 1
ATOM 819 C CA . THR A 1 99 ? -6.880 -13.264 1.435 1.00 83.44 99 THR A CA 1
ATOM 820 C C . THR A 1 99 ? -5.701 -13.918 0.725 1.00 83.44 99 THR A C 1
ATOM 822 O O . THR A 1 99 ? -4.600 -13.381 0.629 1.00 83.44 99 THR A O 1
ATOM 825 N N . ALA A 1 100 ? -5.964 -15.092 0.150 1.00 79.44 100 ALA A N 1
ATOM 826 C CA . ALA A 1 100 ? -5.049 -15.786 -0.752 1.00 79.44 100 ALA A CA 1
ATOM 827 C C . ALA A 1 100 ? -5.181 -15.316 -2.216 1.00 79.44 100 ALA A C 1
ATOM 829 O O . ALA A 1 100 ? -4.512 -15.852 -3.095 1.00 79.44 100 ALA A O 1
ATOM 830 N N . GLN A 1 101 ? -6.009 -14.302 -2.505 1.00 74.81 101 GLN A N 1
ATOM 831 C CA . GLN A 1 101 ? -6.256 -13.778 -3.863 1.00 74.81 101 GLN A CA 1
ATOM 832 C C . GLN A 1 101 ? -5.071 -13.006 -4.478 1.00 74.81 101 GLN A C 1
ATOM 834 O O . GLN A 1 101 ? -5.203 -12.362 -5.521 1.00 74.81 101 GLN A O 1
ATOM 839 N N . ARG A 1 102 ? -3.895 -13.076 -3.854 1.00 77.25 102 ARG A N 1
ATOM 840 C CA . ARG A 1 102 ? -2.645 -12.513 -4.355 1.00 77.25 102 ARG A CA 1
ATOM 841 C C . ARG A 1 102 ? -1.766 -13.622 -4.912 1.00 77.25 102 ARG A C 1
ATOM 843 O O . ARG A 1 102 ? -1.351 -14.522 -4.187 1.00 77.25 102 ARG A O 1
ATOM 850 N N . ILE A 1 103 ? -1.372 -13.472 -6.173 1.00 80.94 103 ILE A N 1
ATOM 851 C CA . ILE A 1 103 ? -0.269 -14.239 -6.753 1.00 80.94 103 ILE A CA 1
ATOM 852 C C . ILE A 1 103 ? 0.932 -13.291 -6.868 1.00 80.94 103 ILE A C 1
ATOM 854 O O . ILE A 1 103 ? 0.928 -12.422 -7.749 1.00 80.94 103 ILE A O 1
ATOM 858 N N . PRO A 1 104 ? 1.941 -13.393 -5.980 1.00 81.94 104 PRO A N 1
ATOM 859 C CA . PRO A 1 104 ? 3.127 -12.556 -6.081 1.00 81.94 104 PRO A CA 1
ATOM 860 C C . PRO A 1 104 ? 3.883 -12.899 -7.368 1.00 81.94 104 PRO A C 1
ATOM 862 O O . PRO A 1 104 ? 4.149 -14.063 -7.670 1.00 81.94 104 PRO A O 1
ATOM 865 N N . ARG A 1 105 ? 4.236 -11.872 -8.134 1.00 84.31 105 ARG A N 1
ATOM 866 C CA . ARG A 1 105 ? 5.027 -11.975 -9.358 1.00 84.31 105 ARG A CA 1
ATOM 867 C C . ARG A 1 105 ? 6.159 -10.969 -9.281 1.00 84.31 105 ARG A C 1
ATOM 869 O O .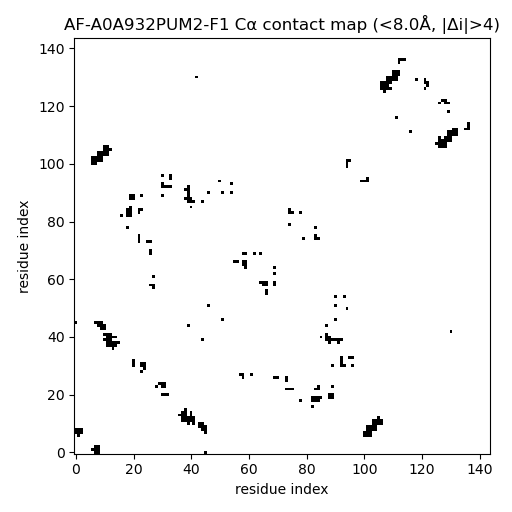 ARG A 1 105 ? 5.946 -9.770 -9.446 1.00 84.31 105 ARG A O 1
ATOM 876 N N . ARG A 1 106 ? 7.379 -11.463 -9.071 1.00 83.44 106 ARG A N 1
ATOM 877 C CA . ARG A 1 106 ? 8.583 -10.635 -9.190 1.00 83.44 106 ARG A CA 1
ATOM 878 C C . ARG A 1 106 ? 8.731 -10.231 -10.652 1.00 83.44 106 ARG A C 1
ATOM 880 O O . ARG A 1 106 ? 9.043 -11.065 -11.494 1.00 83.44 106 ARG A O 1
ATOM 887 N N . LEU A 1 107 ? 8.431 -8.970 -10.936 1.00 86.50 107 LEU A N 1
ATOM 888 C CA . LEU A 1 107 ? 8.782 -8.339 -12.199 1.00 86.50 107 LEU A CA 1
ATOM 889 C C . LEU A 1 107 ? 10.155 -7.704 -12.024 1.00 86.50 107 LEU A C 1
ATOM 891 O O . LEU A 1 107 ? 10.438 -7.115 -10.980 1.00 86.50 107 LEU A O 1
ATOM 895 N N . ARG A 1 108 ? 11.010 -7.817 -13.030 1.00 88.00 108 ARG A N 1
ATOM 896 C CA . ARG A 1 108 ? 12.275 -7.100 -13.077 1.00 88.00 108 ARG A CA 1
ATOM 897 C C . ARG A 1 108 ? 11.992 -5.683 -13.552 1.00 88.00 108 ARG A C 1
ATOM 899 O O . ARG A 1 108 ? 11.718 -5.463 -14.727 1.00 88.00 108 ARG A O 1
ATOM 906 N N . TRP A 1 109 ? 12.059 -4.723 -12.643 1.00 87.56 109 TRP A N 1
ATOM 907 C CA . TRP A 1 109 ? 11.822 -3.315 -12.944 1.00 87.56 109 TRP A CA 1
ATOM 908 C C . TRP A 1 109 ? 12.929 -2.433 -12.383 1.00 87.56 109 TRP A C 1
ATOM 910 O O . TRP A 1 109 ? 13.704 -2.857 -11.527 1.00 87.56 109 TRP A O 1
ATOM 920 N N . THR A 1 110 ? 13.036 -1.219 -12.913 1.00 86.06 110 THR A N 1
ATOM 921 C CA . THR A 1 110 ? 13.947 -0.198 -12.393 1.00 86.06 110 THR A CA 1
ATOM 922 C C . THR A 1 110 ? 13.323 1.174 -12.527 1.00 86.06 110 THR A C 1
ATOM 924 O O . THR A 1 110 ? 12.532 1.431 -13.440 1.00 86.06 110 THR A O 1
ATOM 927 N N . GLU A 1 111 ? 13.714 2.062 -11.627 1.00 85.19 111 GLU A N 1
ATOM 928 C CA . GLU A 1 111 ? 13.510 3.489 -11.814 1.00 85.19 111 GLU A CA 1
ATOM 929 C C . GLU A 1 111 ? 14.562 4.020 -12.787 1.00 85.19 111 GLU A C 1
ATOM 931 O O . GLU A 1 111 ? 15.709 3.564 -12.785 1.00 85.19 111 GLU A O 1
ATOM 936 N N . VAL A 1 112 ? 14.163 4.937 -13.663 1.00 83.62 112 VAL A N 1
ATOM 937 C CA . VAL A 1 112 ? 15.034 5.533 -14.677 1.00 83.62 112 VAL A CA 1
ATOM 938 C C . VAL A 1 112 ? 15.053 7.050 -14.523 1.00 83.62 112 VAL A C 1
ATOM 940 O O . VAL A 1 112 ? 14.013 7.707 -14.458 1.00 83.62 112 VAL A O 1
ATOM 943 N N . ILE A 1 113 ? 16.273 7.581 -14.476 1.00 70.06 113 ILE A N 1
ATOM 944 C CA . ILE A 1 113 ? 16.596 9.004 -14.366 1.00 70.06 113 ILE A CA 1
ATOM 945 C C . ILE A 1 113 ? 16.590 9.755 -15.719 1.00 70.06 113 ILE A C 1
ATOM 947 O O . ILE A 1 113 ? 16.211 10.925 -15.700 1.00 70.06 113 ILE A O 1
ATOM 951 N N . PRO A 1 114 ? 16.971 9.179 -16.890 1.00 65.88 114 PRO A N 1
ATOM 952 C CA . PRO A 1 114 ? 17.066 9.983 -18.112 1.00 65.88 114 PRO A CA 1
ATOM 953 C C . PRO A 1 114 ? 15.721 10.608 -18.503 1.00 65.88 114 PRO A C 1
ATOM 955 O O . PRO A 1 114 ? 14.679 9.955 -18.411 1.00 65.88 114 PRO A O 1
ATOM 958 N N . GLU A 1 115 ? 15.767 11.857 -18.990 1.00 65.00 115 GLU A N 1
ATOM 959 C CA . GLU A 1 115 ? 14.596 12.622 -19.456 1.00 65.00 115 GLU A CA 1
ATOM 960 C C . GLU A 1 115 ? 13.761 11.842 -20.481 1.00 65.00 115 GLU A C 1
ATOM 962 O O . GLU A 1 115 ? 12.535 11.958 -20.499 1.00 65.00 115 GLU A O 1
ATOM 967 N N . VAL A 1 116 ?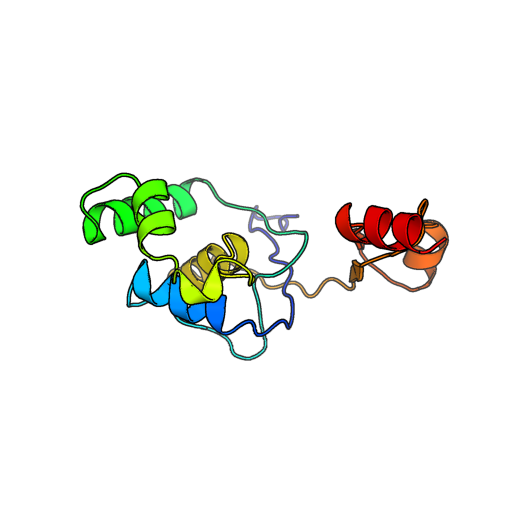 14.422 10.994 -21.277 1.00 68.25 116 VAL A N 1
ATOM 968 C CA . VAL A 1 116 ? 13.790 10.028 -22.175 1.00 68.25 116 VAL A CA 1
ATOM 969 C C . VAL A 1 116 ? 14.518 8.682 -22.052 1.00 68.25 116 VAL A C 1
ATOM 971 O O . VAL A 1 116 ? 15.611 8.523 -22.598 1.00 68.25 116 VAL A O 1
ATOM 974 N N . PRO A 1 117 ? 13.970 7.694 -21.328 1.00 76.62 117 PRO A N 1
ATOM 975 C CA . PRO A 1 117 ? 14.565 6.363 -21.297 1.00 76.62 117 PRO A CA 1
ATOM 976 C C . PRO A 1 117 ? 14.432 5.671 -22.662 1.00 76.62 117 PRO A C 1
ATOM 978 O O . PRO A 1 117 ? 13.380 5.775 -23.283 1.00 76.62 117 PRO A O 1
ATOM 981 N N . ASP A 1 118 ? 15.453 4.922 -23.108 1.00 85.75 118 ASP A N 1
ATOM 982 C CA . ASP A 1 118 ? 15.361 4.033 -24.283 1.00 85.75 118 ASP A CA 1
ATOM 983 C C . ASP A 1 118 ? 14.706 2.697 -23.884 1.00 85.75 118 ASP A C 1
ATOM 985 O O . ASP A 1 118 ? 15.384 1.821 -23.331 1.00 85.75 118 ASP A O 1
ATOM 989 N N . PRO A 1 119 ? 13.416 2.457 -24.186 1.00 84.81 119 PRO A N 1
ATOM 990 C CA . PRO A 1 119 ? 12.741 1.236 -23.759 1.00 84.81 119 PRO A CA 1
ATOM 991 C C . PRO A 1 119 ? 13.321 -0.010 -24.441 1.00 84.81 119 PRO A C 1
ATOM 993 O O . PRO A 1 119 ? 13.228 -1.112 -23.895 1.00 84.81 119 PRO A O 1
ATOM 996 N N . LYS A 1 120 ? 13.949 0.136 -25.620 1.00 90.19 120 LYS A N 1
ATOM 997 C CA . LYS A 1 120 ? 14.574 -0.988 -26.332 1.00 90.19 120 LYS A CA 1
ATOM 998 C C . LYS A 1 120 ? 15.808 -1.478 -25.585 1.00 90.19 120 LYS A C 1
ATOM 1000 O O . LYS A 1 120 ? 16.019 -2.688 -25.518 1.00 90.19 120 LYS A O 1
ATOM 1005 N N . LEU A 1 121 ? 16.595 -0.573 -25.002 1.00 90.75 121 LEU A N 1
ATOM 1006 C CA . LEU A 1 121 ? 17.722 -0.931 -24.143 1.00 90.75 121 LEU A CA 1
ATOM 1007 C C . LEU A 1 121 ? 17.258 -1.747 -22.935 1.00 90.75 121 LEU A C 1
ATOM 1009 O O . LEU A 1 121 ? 17.736 -2.862 -22.742 1.00 90.75 121 LEU A O 1
ATOM 1013 N N . TYR A 1 122 ? 16.290 -1.246 -22.168 1.00 90.56 122 TYR A N 1
ATOM 1014 C CA . TYR A 1 122 ? 15.818 -1.937 -20.962 1.00 90.56 122 TYR A CA 1
ATOM 1015 C C . TYR A 1 122 ? 15.138 -3.272 -21.275 1.00 90.56 122 TYR A C 1
ATOM 1017 O O . TYR A 1 122 ? 15.357 -4.252 -20.562 1.00 90.56 122 TYR A O 1
ATOM 1025 N N . LYS A 1 123 ? 14.413 -3.361 -22.396 1.00 91.44 123 LYS A N 1
ATOM 1026 C CA . LYS A 1 123 ? 13.880 -4.638 -22.879 1.00 91.44 123 LYS A CA 1
ATOM 1027 C C . LYS A 1 123 ? 14.996 -5.641 -23.193 1.00 91.44 123 LYS A C 1
ATOM 1029 O O . LYS A 1 123 ? 14.890 -6.795 -22.793 1.00 91.44 123 LYS A O 1
ATOM 1034 N N . ARG A 1 124 ? 16.085 -5.218 -23.856 1.00 94.44 124 ARG A N 1
ATOM 1035 C CA . ARG A 1 124 ? 17.264 -6.079 -24.106 1.00 94.44 124 ARG A CA 1
ATOM 1036 C C . ARG A 1 124 ? 17.966 -6.505 -22.815 1.00 94.44 124 ARG A C 1
ATOM 1038 O O . ARG A 1 124 ? 18.469 -7.618 -22.746 1.00 94.44 124 ARG A O 1
ATOM 1045 N N . LEU A 1 125 ? 17.974 -5.646 -21.797 1.00 93.31 125 LEU A N 1
ATOM 1046 C CA . LEU A 1 125 ? 18.517 -5.958 -20.471 1.00 93.31 125 LEU A CA 1
ATOM 1047 C C . LEU A 1 125 ? 17.606 -6.887 -19.646 1.00 93.31 125 LEU A C 1
ATOM 1049 O O . LEU A 1 125 ? 18.011 -7.332 -18.572 1.00 93.31 125 LEU A O 1
ATOM 1053 N N . GLY A 1 126 ? 16.408 -7.209 -20.147 1.00 93.25 126 GLY A N 1
ATOM 1054 C CA . GLY A 1 126 ? 15.471 -8.144 -19.528 1.00 93.25 126 GLY A CA 1
ATOM 1055 C C . GLY A 1 126 ? 14.558 -7.522 -18.474 1.00 93.25 126 GLY A C 1
ATOM 1056 O O . GLY A 1 126 ? 14.063 -8.248 -17.618 1.00 93.25 126 GLY A O 1
ATOM 1057 N N . TYR A 1 127 ? 14.356 -6.203 -18.494 1.00 91.12 127 TYR A N 1
ATOM 1058 C CA . TYR A 1 127 ? 13.355 -5.555 -17.647 1.00 91.12 127 TYR A CA 1
ATOM 1059 C C . TYR A 1 127 ? 11.943 -5.771 -18.208 1.00 91.12 127 TYR A C 1
ATOM 1061 O O . TYR A 1 127 ? 11.716 -5.621 -19.410 1.00 91.12 127 TYR A O 1
ATOM 1069 N N . ASP A 1 128 ? 10.995 -6.080 -17.326 1.00 88.94 128 ASP A N 1
ATOM 1070 C CA . ASP A 1 128 ? 9.564 -6.169 -17.629 1.00 88.94 128 ASP A CA 1
ATOM 1071 C C . ASP A 1 128 ? 8.954 -4.778 -17.842 1.00 88.94 128 ASP A C 1
ATOM 1073 O O . ASP A 1 128 ? 8.117 -4.590 -18.724 1.00 88.94 128 ASP A O 1
ATOM 1077 N N . PHE A 1 129 ? 9.375 -3.797 -17.036 1.00 88.25 129 PHE A N 1
ATOM 1078 C CA . PHE A 1 129 ? 8.988 -2.396 -17.175 1.00 88.25 129 PHE A CA 1
ATOM 1079 C C . PHE A 1 129 ? 10.023 -1.460 -16.536 1.00 88.25 129 PHE A C 1
ATOM 1081 O O . PHE A 1 129 ? 10.899 -1.882 -15.780 1.00 88.25 129 PHE A O 1
ATOM 1088 N N . ILE A 1 130 ? 9.902 -0.170 -16.840 1.00 88.06 130 ILE A N 1
ATOM 1089 C CA . ILE A 1 130 ? 10.673 0.909 -16.222 1.00 88.06 130 ILE A CA 1
ATOM 1090 C C . ILE A 1 130 ? 9.712 1.954 -15.666 1.00 88.06 130 ILE A C 1
ATOM 1092 O O . ILE A 1 130 ? 8.655 2.191 -16.253 1.00 88.06 130 ILE A O 1
ATOM 1096 N N . ALA A 1 131 ? 10.078 2.576 -14.554 1.00 85.19 131 ALA A N 1
ATOM 1097 C CA . ALA A 1 131 ? 9.320 3.662 -13.948 1.00 85.19 131 ALA A CA 1
ATOM 1098 C C . ALA A 1 131 ? 10.146 4.949 -13.982 1.00 85.19 131 ALA A C 1
ATOM 1100 O O . ALA A 1 131 ? 11.342 4.931 -13.715 1.00 85.19 131 ALA A O 1
ATOM 1101 N N . SER A 1 132 ? 9.528 6.076 -14.316 1.00 80.19 132 SER A N 1
ATOM 1102 C CA . SER A 1 132 ? 10.188 7.384 -14.307 1.00 80.19 132 SER A CA 1
ATOM 1103 C C . SER A 1 132 ? 9.366 8.306 -13.428 1.00 80.19 132 SER A C 1
ATOM 1105 O O . SER A 1 132 ? 8.210 8.580 -13.743 1.00 80.19 132 SER A O 1
ATOM 1107 N N . GLN A 1 133 ? 9.948 8.749 -12.317 1.00 74.81 133 GLN A N 1
ATOM 1108 C CA . GLN A 1 133 ? 9.269 9.658 -11.406 1.00 74.81 133 GLN A CA 1
ATOM 1109 C C . GLN A 1 133 ? 9.574 11.114 -11.778 1.00 74.81 133 GLN A C 1
ATOM 1111 O O . GLN A 1 133 ? 10.704 11.460 -12.128 1.00 74.81 133 GLN A O 1
ATOM 1116 N N . GLU A 1 134 ? 8.572 11.987 -11.682 1.00 72.12 134 GLU A N 1
ATOM 1117 C CA . GLU A 1 134 ? 8.725 13.408 -12.017 1.00 72.12 134 GLU A CA 1
ATOM 1118 C C . GLU A 1 134 ? 9.741 14.118 -11.107 1.00 72.12 134 GLU A C 1
ATOM 1120 O O . GLU A 1 134 ? 10.473 14.996 -11.565 1.00 72.12 134 GLU A O 1
ATOM 1125 N N . TRP A 1 135 ? 9.839 13.713 -9.837 1.00 68.00 135 TRP A N 1
ATOM 1126 C CA . TRP A 1 135 ? 10.764 14.327 -8.883 1.00 68.00 135 TRP A CA 1
ATOM 1127 C C . TRP A 1 135 ? 12.231 14.188 -9.312 1.00 68.00 135 TRP A C 1
ATOM 1129 O O . TRP A 1 135 ? 12.984 15.155 -9.210 1.00 68.00 135 TRP A O 1
ATOM 1139 N N . TYR A 1 136 ? 12.624 13.035 -9.867 1.00 65.69 136 TYR A N 1
ATOM 1140 C CA . TYR A 1 136 ? 13.979 12.824 -10.384 1.00 65.69 136 TYR A CA 1
ATOM 1141 C C . TYR A 1 136 ? 14.279 13.774 -11.546 1.00 65.69 136 TYR A C 1
ATOM 1143 O O . TYR A 1 136 ? 15.384 14.304 -11.643 1.00 65.69 136 TYR A O 1
ATOM 1151 N N . ARG A 1 137 ? 13.281 14.052 -12.396 1.00 64.81 137 ARG A N 1
ATOM 1152 C CA . ARG A 1 137 ? 13.437 14.982 -13.523 1.00 64.81 137 ARG A CA 1
ATOM 1153 C C . ARG A 1 137 ? 13.682 16.413 -13.051 1.00 64.81 137 ARG A C 1
ATOM 1155 O O . ARG A 1 137 ? 14.479 17.111 -13.666 1.00 64.81 137 ARG A O 1
ATOM 1162 N N . LYS A 1 138 ? 13.017 16.853 -11.977 1.00 64.62 138 LYS A N 1
ATOM 1163 C CA . LYS A 1 138 ? 13.236 18.187 -11.385 1.00 64.62 138 LYS A CA 1
ATOM 1164 C C . LYS A 1 138 ? 14.598 18.281 -10.700 1.00 64.62 138 LYS A C 1
ATOM 1166 O O . LYS A 1 138 ? 15.353 19.196 -10.996 1.00 64.62 138 LYS A O 1
ATOM 1171 N N . TRP A 1 139 ? 14.964 17.276 -9.903 1.00 64.44 139 TRP A N 1
ATOM 1172 C CA . TRP A 1 139 ? 16.258 17.233 -9.212 1.00 64.44 139 TRP A CA 1
ATOM 1173 C C . TRP A 1 139 ? 17.463 17.325 -10.163 1.00 64.44 139 TRP A C 1
ATOM 1175 O O . TRP A 1 139 ? 18.450 17.984 -9.842 1.00 64.44 139 TRP A O 1
ATOM 1185 N N . CYS A 1 140 ? 17.385 16.698 -11.342 1.00 60.12 140 CYS A N 1
ATOM 1186 C CA . CYS A 1 140 ? 18.424 16.822 -12.366 1.00 60.12 140 CYS A CA 1
ATOM 1187 C C . CYS A 1 140 ? 18.471 18.216 -13.010 1.00 60.12 140 CYS A C 1
ATOM 1189 O O . CYS A 1 140 ? 19.560 18.687 -13.315 1.00 60.12 140 CYS A O 1
ATOM 1191 N N . LYS A 1 141 ? 17.323 18.878 -13.200 1.00 60.66 141 LYS A N 1
ATOM 1192 C CA . LYS A 1 141 ? 17.251 20.230 -13.783 1.00 60.66 141 LYS A CA 1
ATOM 1193 C C . LYS A 1 141 ? 17.765 21.309 -12.839 1.00 60.66 141 LYS A C 1
ATOM 1195 O O . LYS A 1 141 ? 18.422 22.230 -13.295 1.00 60.66 141 LYS A O 1
ATOM 1200 N N . ASP A 1 142 ? 17.526 21.165 -11.539 1.00 63.47 142 ASP A N 1
ATOM 1201 C CA . ASP A 1 142 ? 17.986 22.128 -10.530 1.00 63.47 142 ASP A CA 1
ATOM 1202 C C . ASP A 1 142 ? 19.508 22.049 -10.270 1.00 63.47 142 ASP A C 1
ATOM 1204 O O . ASP A 1 142 ? 20.056 22.840 -9.503 1.00 63.47 142 ASP A O 1
ATOM 1208 N N . ARG A 1 143 ? 20.196 21.069 -10.873 1.00 58.06 143 ARG A N 1
ATOM 1209 C CA . ARG A 1 143 ? 21.639 20.813 -10.716 1.00 58.06 143 ARG A CA 1
ATOM 1210 C C . ARG A 1 143 ? 22.420 20.791 -12.039 1.00 58.06 143 ARG A C 1
ATOM 1212 O O . ARG A 1 143 ? 23.611 20.481 -12.001 1.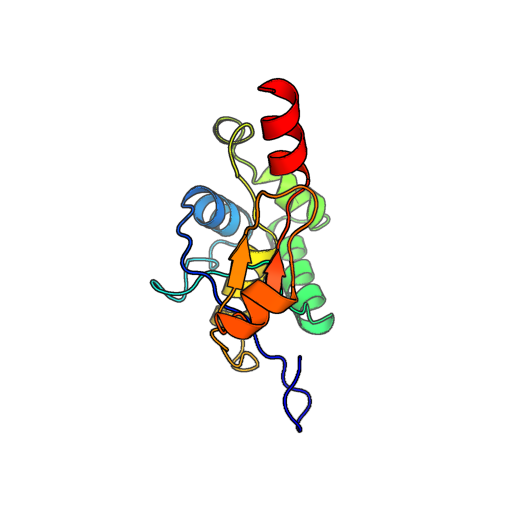00 58.06 143 ARG A O 1
ATOM 1219 N N . ALA A 1 144 ? 21.767 21.072 -13.166 1.00 54.22 144 ALA A N 1
ATOM 1220 C CA . ALA A 1 144 ? 22.380 21.209 -14.489 1.00 54.22 144 ALA A CA 1
ATOM 1221 C C . ALA A 1 144 ? 22.586 22.691 -14.823 1.00 54.22 144 ALA A C 1
ATOM 1223 O O . ALA A 1 144 ? 23.617 22.996 -15.462 1.00 54.22 144 ALA A O 1
#

pLDDT: mean 86.73, std 9.91, range [54.22, 98.38]

Mean predicted aligned error: 5.97 Å

Solvent-accessible surface area (backbone atoms only — not comparable to full-atom values): 8542 Å² total; per-residue (Å²): 110,51,51,100,83,68,47,43,47,32,42,50,23,72,65,84,63,65,47,32,43,57,26,33,29,62,51,40,75,85,43,49,84,79,48,93,76,50,23,34,66,52,101,52,72,82,84,54,66,71,60,51,53,53,52,39,50,52,34,20,66,74,62,75,46,58,45,70,58,42,58,58,70,34,46,55,80,92,33,63,94,52,76,36,72,41,74,47,40,50,50,42,32,52,44,64,75,74,46,82,75,62,42,82,37,82,62,48,64,47,80,49,69,60,96,73,72,62,66,68,58,43,47,73,74,62,37,75,49,75,44,70,60,71,68,53,53,50,59,52,61,81,73,107

Radius of gyration: 17.22 Å; Cα contacts (8 Å, |Δi|>4): 183; chains: 1; bounding box: 38×39×41 Å